Protein AF-A0A6J5V206-F1 (afdb_monomer_lite)

Sequence (108 aa):
MEAKIHFWNTKESIRLGHVAQCLRVNPEAGVFFFDSSYRPVLLAQQYIGISEQNFTARIELQNGEMLQGGFSFLGLSFVSLNHSSNVIIRLKNWYSFILERTQQKQLS

Radius of gyration: 22.5 Å; chains: 1; bounding box: 54×32×50 Å

pLDDT: mean 78.8, std 15.46, range [32.94, 96.56]

Structure (mmCIF, N/CA/C/O backbone):
data_AF-A0A6J5V206-F1
#
_entry.id   AF-A0A6J5V206-F1
#
loop_
_atom_site.group_PDB
_atom_site.id
_atom_site.type_symbol
_atom_site.label_atom_id
_atom_site.label_alt_id
_atom_site.label_comp_id
_atom_site.label_asym_id
_atom_site.label_entity_id
_atom_site.label_seq_id
_atom_site.pdbx_PDB_ins_code
_atom_site.Cartn_x
_atom_site.Cartn_y
_atom_site.Cartn_z
_atom_site.occupancy
_atom_site.B_iso_or_equiv
_atom_site.auth_seq_id
_atom_site.auth_comp_id
_atom_site.auth_asym_id
_atom_site.auth_atom_id
_atom_site.pdbx_PDB_model_num
ATOM 1 N N . MET A 1 1 ? -1.817 -10.033 -26.328 1.00 40.59 1 MET A N 1
ATOM 2 C CA . MET A 1 1 ? -1.005 -9.391 -25.274 1.00 40.59 1 MET A CA 1
ATOM 3 C C . MET A 1 1 ? 0.110 -8.643 -25.975 1.00 40.59 1 MET A C 1
ATOM 5 O O . MET A 1 1 ? 1.133 -9.238 -26.275 1.00 40.59 1 MET A O 1
ATOM 9 N N . GLU A 1 2 ? -0.126 -7.388 -26.346 1.00 32.94 2 GLU A N 1
ATOM 10 C CA . GLU A 1 2 ? 0.934 -6.546 -26.903 1.00 32.94 2 GLU A CA 1
ATOM 11 C C . GLU A 1 2 ? 1.617 -5.841 -25.737 1.00 32.94 2 GLU A C 1
ATOM 13 O O . GLU A 1 2 ? 0.982 -5.071 -25.017 1.00 32.94 2 GLU A O 1
ATOM 18 N N . ALA A 1 3 ? 2.900 -6.130 -25.526 1.00 37.03 3 ALA A N 1
ATOM 19 C CA . ALA A 1 3 ? 3.744 -5.268 -24.719 1.00 37.03 3 ALA A CA 1
ATOM 20 C C . ALA A 1 3 ? 3.798 -3.920 -25.443 1.00 37.03 3 ALA A C 1
ATOM 22 O O . ALA A 1 3 ? 4.442 -3.781 -26.483 1.00 37.03 3 ALA A O 1
ATOM 23 N N . LYS A 1 4 ? 3.048 -2.939 -24.941 1.00 42.75 4 LYS A N 1
ATOM 24 C CA . LYS A 1 4 ? 3.062 -1.590 -25.493 1.00 42.75 4 LYS A CA 1
ATOM 25 C C . LYS A 1 4 ? 4.399 -0.978 -25.089 1.00 42.75 4 LYS A C 1
ATOM 27 O O . LYS A 1 4 ? 4.559 -0.524 -23.959 1.00 42.75 4 LYS A O 1
ATOM 32 N N . ILE A 1 5 ? 5.379 -1.032 -25.990 1.00 47.00 5 ILE A N 1
ATOM 33 C CA . ILE A 1 5 ? 6.648 -0.317 -25.844 1.00 47.00 5 ILE A CA 1
ATOM 34 C C . ILE A 1 5 ? 6.289 1.168 -25.897 1.00 47.00 5 ILE A C 1
ATOM 36 O O . ILE A 1 5 ? 6.144 1.758 -26.967 1.00 47.00 5 ILE A O 1
ATOM 40 N N . HIS A 1 6 ? 6.044 1.767 -24.734 1.00 50.31 6 HIS A N 1
ATOM 41 C CA . HIS A 1 6 ? 5.904 3.208 -24.631 1.00 50.31 6 HIS A CA 1
ATOM 42 C C . HIS A 1 6 ? 7.267 3.812 -24.968 1.00 50.31 6 HIS A C 1
ATOM 44 O O . HIS A 1 6 ? 8.187 3.803 -24.154 1.00 50.31 6 HIS A O 1
ATOM 50 N N . PHE A 1 7 ? 7.404 4.302 -26.202 1.00 49.06 7 PHE A N 1
ATOM 51 C CA . PHE A 1 7 ? 8.522 5.151 -26.589 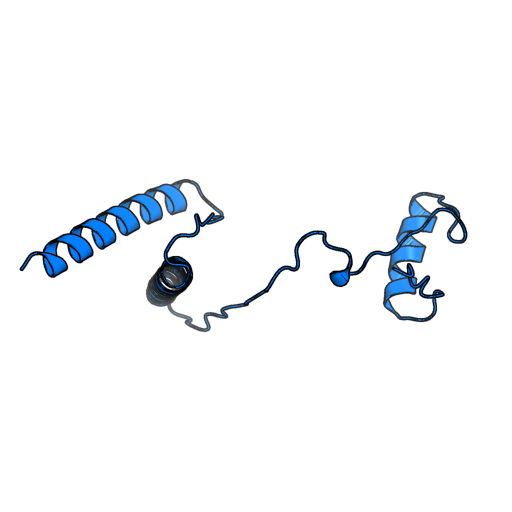1.00 49.06 7 PHE A CA 1
ATOM 52 C C . PHE A 1 7 ? 8.603 6.332 -25.615 1.00 49.06 7 PHE A C 1
ATOM 54 O O . PHE A 1 7 ? 7.582 6.920 -25.256 1.00 49.06 7 PHE A O 1
ATOM 61 N N . TRP A 1 8 ? 9.835 6.621 -25.199 1.00 52.19 8 TRP A N 1
ATOM 62 C CA . TRP A 1 8 ? 10.338 7.449 -24.096 1.00 52.19 8 TRP A CA 1
ATOM 63 C C . TRP A 1 8 ? 9.834 8.914 -23.988 1.00 52.19 8 TRP A C 1
ATOM 65 O O . TRP A 1 8 ? 10.600 9.791 -23.595 1.00 52.19 8 TRP A O 1
ATOM 75 N N . ASN A 1 9 ? 8.570 9.231 -24.277 1.00 47.28 9 ASN A N 1
ATOM 76 C CA . ASN A 1 9 ? 8.069 10.610 -24.369 1.00 47.28 9 ASN A CA 1
ATOM 77 C C . ASN A 1 9 ? 7.031 10.991 -23.292 1.00 47.28 9 ASN A C 1
ATOM 79 O O . ASN A 1 9 ? 6.052 11.686 -23.557 1.00 47.28 9 ASN A O 1
ATOM 83 N N . THR A 1 10 ? 7.230 10.534 -22.056 1.00 53.84 10 THR A N 1
ATOM 84 C CA . THR A 1 10 ? 6.459 10.971 -20.876 1.00 53.84 10 THR A CA 1
ATOM 85 C C . THR A 1 10 ? 7.404 11.365 -19.739 1.00 53.84 10 THR A C 1
ATOM 87 O O . THR A 1 10 ? 8.548 10.932 -19.690 1.00 53.84 10 THR A O 1
ATOM 90 N N . LYS A 1 11 ? 6.966 12.201 -18.788 1.00 54.94 11 LYS A N 1
ATOM 91 C CA . LYS A 1 11 ? 7.823 12.700 -17.686 1.00 54.94 11 LYS A CA 1
ATOM 92 C C . LYS A 1 11 ? 8.460 11.595 -16.817 1.00 54.94 11 LYS A C 1
ATOM 94 O O . LYS A 1 11 ? 9.487 11.846 -16.191 1.00 54.94 11 LYS A O 1
ATOM 99 N N . GLU A 1 12 ? 7.885 10.391 -16.779 1.00 55.56 12 GLU A N 1
ATOM 100 C CA . GLU A 1 12 ? 8.438 9.222 -16.067 1.00 55.56 12 GLU A CA 1
ATOM 101 C C . GLU A 1 12 ? 9.699 8.659 -16.741 1.00 55.56 12 GLU A C 1
ATOM 103 O O . GLU A 1 12 ? 10.640 8.245 -16.061 1.00 55.56 12 GLU A O 1
ATOM 108 N N . SER A 1 13 ? 9.765 8.776 -18.069 1.00 57.56 13 SER A N 1
ATOM 109 C CA . SER A 1 13 ? 10.914 8.453 -18.920 1.00 57.56 13 SER A CA 1
ATOM 110 C C . SER A 1 13 ? 12.199 9.161 -18.459 1.00 57.56 13 SER A C 1
ATOM 112 O O . SER A 1 13 ? 13.263 8.560 -18.339 1.00 57.56 13 SER A O 1
ATOM 114 N N . ILE A 1 14 ? 12.094 10.435 -18.061 1.00 60.22 14 ILE A N 1
ATOM 115 C CA . ILE A 1 14 ? 13.248 11.252 -17.646 1.00 60.22 14 ILE A CA 1
ATOM 116 C C . ILE A 1 14 ? 13.903 10.711 -16.362 1.00 60.22 14 ILE A C 1
ATOM 118 O O . ILE A 1 14 ? 15.116 10.814 -16.194 1.00 60.22 14 ILE A O 1
ATOM 122 N N . ARG A 1 15 ? 13.135 10.109 -15.440 1.00 67.06 15 ARG A N 1
ATOM 123 C CA . ARG A 1 15 ? 13.694 9.601 -14.173 1.00 67.06 15 ARG A CA 1
ATOM 124 C C . ARG A 1 15 ? 14.404 8.262 -14.342 1.00 67.06 15 ARG A C 1
ATOM 126 O O . ARG A 1 15 ? 15.463 8.068 -13.751 1.00 67.06 15 ARG A O 1
ATOM 133 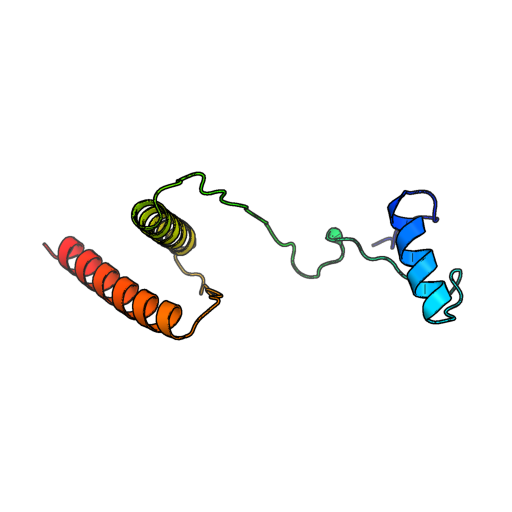N N . LEU A 1 16 ? 13.858 7.368 -15.162 1.00 74.75 16 LEU A N 1
ATOM 134 C CA . LEU A 1 16 ? 14.470 6.064 -15.433 1.00 74.75 16 LEU A CA 1
ATOM 135 C C . LEU A 1 16 ? 15.758 6.198 -16.251 1.00 74.75 16 LEU A C 1
ATOM 137 O O . LEU A 1 16 ? 16.696 5.436 -16.031 1.00 74.75 16 LEU A O 1
ATOM 141 N N . GLY A 1 17 ? 15.845 7.217 -17.112 1.00 75.31 17 GLY A N 1
ATOM 142 C CA . GLY A 1 17 ? 17.060 7.532 -17.866 1.00 75.31 17 GLY A CA 1
ATOM 143 C C . GLY A 1 17 ? 18.263 7.836 -16.967 1.00 75.31 17 GLY A C 1
ATOM 144 O O . GLY A 1 17 ? 19.351 7.315 -17.203 1.00 75.31 17 GLY A O 1
ATOM 145 N N . HIS A 1 18 ? 18.066 8.590 -15.878 1.00 79.56 18 HIS A N 1
ATOM 146 C CA . HIS A 1 18 ? 19.140 8.862 -14.913 1.00 79.56 18 HIS A CA 1
ATOM 147 C C . HIS A 1 18 ? 19.616 7.598 -14.185 1.00 79.56 18 HIS A C 1
ATOM 149 O O . HIS A 1 18 ? 20.812 7.433 -13.947 1.00 79.56 18 HIS A O 1
ATOM 155 N N . VAL A 1 19 ? 18.697 6.685 -13.851 1.00 82.44 19 VAL A N 1
ATOM 156 C CA . VAL A 1 19 ? 19.047 5.404 -13.216 1.00 82.44 19 VAL A CA 1
ATOM 157 C C . VAL A 1 19 ? 19.819 4.515 -14.195 1.00 82.44 19 VAL A C 1
ATOM 159 O O . VAL A 1 19 ? 20.854 3.959 -13.832 1.00 82.44 19 VAL A O 1
ATOM 162 N N . ALA A 1 20 ? 19.375 4.433 -15.452 1.00 84.81 20 ALA A N 1
ATOM 163 C CA . ALA A 1 20 ? 20.057 3.673 -16.498 1.00 84.81 20 ALA A CA 1
ATOM 164 C C . ALA A 1 20 ? 21.475 4.200 -16.760 1.00 84.81 20 ALA A C 1
ATOM 166 O O . ALA A 1 20 ? 22.421 3.417 -16.843 1.00 84.81 20 ALA A O 1
ATOM 167 N N . GLN A 1 21 ? 21.644 5.525 -16.802 1.00 84.19 21 GLN A N 1
ATOM 168 C CA . GLN A 1 21 ? 22.949 6.166 -16.954 1.00 84.19 21 GLN A CA 1
ATOM 169 C C . GLN A 1 21 ? 23.870 5.891 -15.757 1.00 84.19 21 GLN A C 1
ATOM 171 O O . GLN A 1 21 ? 25.046 5.584 -15.953 1.00 84.19 21 GLN A O 1
ATOM 176 N N . CYS A 1 22 ? 23.342 5.948 -14.529 1.00 87.00 22 CYS A N 1
ATOM 177 C CA . CYS A 1 22 ? 24.087 5.608 -13.313 1.00 87.00 22 CYS A CA 1
ATOM 178 C C . CYS A 1 22 ? 24.626 4.169 -13.361 1.00 87.00 22 CYS A C 1
ATOM 180 O O . CYS A 1 22 ? 25.787 3.928 -13.030 1.00 87.00 22 CYS A O 1
ATOM 182 N N . LEU A 1 23 ? 23.810 3.230 -13.844 1.00 90.44 23 LEU A N 1
ATOM 183 C CA . LEU A 1 23 ? 24.158 1.813 -13.957 1.00 90.44 23 LEU A CA 1
ATOM 184 C C . LEU A 1 23 ? 24.873 1.447 -15.273 1.00 90.44 23 LEU A C 1
ATOM 186 O O . LEU A 1 23 ? 25.210 0.282 -15.468 1.00 90.44 23 LEU A O 1
ATOM 190 N N . ARG A 1 24 ? 25.129 2.419 -16.167 1.00 88.19 24 ARG A N 1
ATOM 191 C CA . ARG A 1 24 ? 25.723 2.226 -17.510 1.00 88.19 24 ARG A CA 1
ATOM 192 C C . ARG A 1 24 ? 24.964 1.221 -18.388 1.00 88.19 24 ARG A C 1
ATOM 194 O O . ARG A 1 24 ? 25.560 0.500 -19.185 1.00 88.19 24 ARG A O 1
ATOM 201 N N . VAL A 1 25 ? 23.645 1.179 -18.247 1.00 84.25 25 VAL A N 1
ATOM 202 C CA . VAL A 1 25 ? 22.763 0.338 -19.061 1.00 84.25 25 VAL A CA 1
ATOM 203 C C . VAL A 1 25 ? 22.411 1.078 -20.349 1.00 84.25 25 VAL A C 1
ATOM 205 O O . VAL A 1 25 ? 22.102 2.268 -20.315 1.00 84.25 25 VAL A O 1
ATOM 208 N N . ASN A 1 26 ? 22.432 0.379 -21.489 1.00 80.94 26 ASN A N 1
ATOM 209 C CA . ASN A 1 26 ? 21.967 0.942 -22.756 1.00 80.94 26 ASN A CA 1
ATOM 210 C C . ASN A 1 26 ? 20.440 1.186 -22.690 1.00 80.94 26 ASN A C 1
ATOM 212 O O . ASN A 1 26 ? 19.691 0.215 -22.544 1.00 80.94 26 ASN A O 1
ATOM 216 N N . PRO A 1 27 ? 19.958 2.436 -22.818 1.00 75.12 27 PRO A N 1
ATOM 217 C CA . PRO A 1 27 ? 18.536 2.757 -22.706 1.00 75.12 27 PRO A CA 1
ATOM 218 C C . PRO A 1 27 ? 17.669 2.176 -23.833 1.00 75.12 27 PRO A C 1
ATOM 220 O O . PRO A 1 27 ? 16.475 1.984 -23.622 1.00 75.12 27 PRO A O 1
ATOM 223 N N . GLU A 1 28 ? 18.242 1.863 -24.999 1.00 73.56 28 GLU A N 1
ATOM 224 C CA . GLU A 1 28 ? 17.489 1.353 -26.155 1.00 73.56 28 GLU A CA 1
ATOM 225 C C . GLU A 1 28 ? 17.200 -0.152 -26.080 1.00 73.56 28 GLU A C 1
ATOM 227 O O . GLU A 1 28 ? 16.220 -0.619 -26.655 1.00 73.56 28 GLU A O 1
ATOM 232 N N . ALA A 1 29 ? 18.033 -0.915 -25.367 1.00 77.44 29 ALA A N 1
ATOM 233 C CA . ALA A 1 29 ? 17.950 -2.380 -25.332 1.00 77.44 29 ALA A CA 1
ATOM 234 C C . ALA A 1 29 ? 17.901 -2.982 -23.917 1.00 77.44 29 ALA A C 1
ATOM 236 O O . ALA A 1 29 ? 17.590 -4.161 -23.765 1.00 77.44 29 ALA A O 1
ATOM 237 N N . GLY A 1 30 ? 18.234 -2.207 -22.881 1.00 74.69 30 GLY A N 1
ATOM 238 C CA . GLY A 1 30 ? 18.415 -2.710 -21.516 1.00 74.69 30 GLY A CA 1
ATOM 239 C C . GLY A 1 30 ? 17.445 -2.147 -20.481 1.00 74.69 30 GLY A C 1
ATOM 240 O O . GLY A 1 30 ? 17.525 -2.540 -19.319 1.00 74.69 30 GLY A O 1
ATOM 241 N N . VAL A 1 31 ? 16.547 -1.234 -20.859 1.00 81.12 31 VAL A N 1
ATOM 242 C CA . VAL A 1 31 ? 15.616 -0.601 -19.919 1.00 81.12 31 VAL A CA 1
ATOM 243 C C . VAL A 1 31 ? 14.182 -0.953 -20.279 1.00 81.12 31 VAL A C 1
ATOM 245 O O . VAL A 1 31 ? 13.695 -0.629 -21.359 1.00 8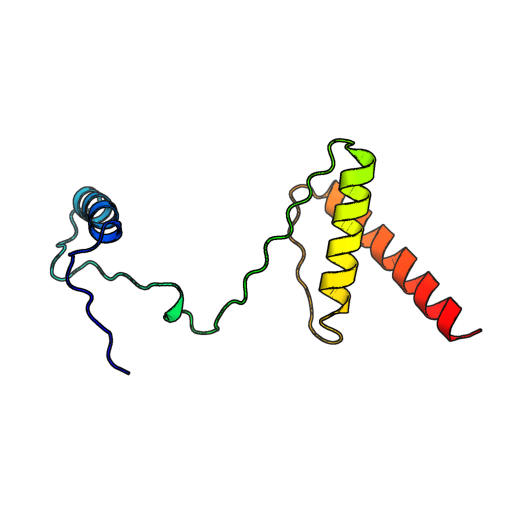1.12 31 VAL A O 1
ATOM 248 N N . PHE A 1 32 ? 13.494 -1.570 -19.324 1.00 82.88 32 PHE A N 1
ATOM 249 C CA . PHE A 1 32 ? 12.085 -1.923 -19.429 1.00 82.88 32 PHE A CA 1
ATOM 250 C C . PHE A 1 32 ? 11.318 -1.245 -18.300 1.00 82.88 32 PHE A C 1
ATOM 252 O O . PHE A 1 32 ? 11.728 -1.304 -17.139 1.00 82.88 32 PHE A O 1
ATOM 259 N N . PHE A 1 33 ? 10.203 -0.603 -18.642 1.00 80.94 33 PHE A N 1
ATOM 260 C CA . PHE A 1 33 ? 9.294 -0.008 -17.672 1.00 80.94 33 PHE A CA 1
ATOM 261 C C . PHE A 1 33 ? 7.978 -0.773 -17.664 1.00 80.94 33 PHE A C 1
ATOM 263 O O . PHE A 1 33 ? 7.310 -0.889 -18.690 1.00 80.94 33 PHE A O 1
ATOM 270 N N . PHE A 1 34 ? 7.615 -1.270 -16.488 1.00 85.62 34 PHE A N 1
ATOM 271 C CA . PHE A 1 34 ? 6.357 -1.953 -16.245 1.00 85.62 34 PHE A CA 1
ATOM 272 C C . PHE A 1 34 ? 5.552 -1.108 -15.267 1.00 85.62 34 PHE A C 1
ATOM 274 O O . PHE A 1 34 ? 5.970 -0.904 -14.125 1.00 85.62 34 PHE A O 1
ATOM 281 N N . ASP A 1 35 ? 4.413 -0.597 -15.724 1.00 84.00 35 ASP A N 1
ATOM 282 C CA . ASP A 1 35 ? 3.483 0.107 -14.851 1.00 84.00 35 ASP A CA 1
ATOM 283 C C . ASP A 1 35 ? 2.707 -0.880 -13.953 1.00 84.00 35 ASP A C 1
ATOM 285 O O . ASP A 1 35 ? 2.913 -2.100 -13.969 1.00 84.00 35 ASP A O 1
ATOM 289 N N . SER A 1 36 ? 1.797 -0.357 -13.130 1.00 84.31 36 SER A N 1
ATOM 290 C CA . SER A 1 36 ? 1.002 -1.175 -12.212 1.00 84.31 36 SER A CA 1
ATOM 291 C C . SER A 1 36 ? 0.092 -2.199 -12.906 1.00 84.31 36 SER A C 1
ATOM 293 O O . SER A 1 36 ? -0.310 -3.158 -12.245 1.00 84.31 36 SER A O 1
ATOM 295 N N . SER A 1 37 ? -0.205 -2.045 -14.201 1.00 85.94 37 SER A N 1
ATOM 296 C CA . SER A 1 37 ? -1.078 -2.951 -14.958 1.00 85.94 37 SER A CA 1
ATOM 297 C C . SER A 1 37 ? -0.406 -4.279 -15.321 1.00 85.94 37 SER A C 1
ATOM 299 O O . SER A 1 37 ? -1.098 -5.274 -15.516 1.00 85.94 37 SER A O 1
ATOM 301 N N . TYR A 1 38 ? 0.932 -4.338 -15.324 1.00 89.62 38 TYR A N 1
ATOM 302 C CA . TYR A 1 38 ? 1.699 -5.564 -15.590 1.00 89.62 38 TYR A CA 1
ATOM 303 C C . TYR A 1 38 ? 1.804 -6.503 -14.376 1.00 89.62 38 TYR A C 1
ATOM 305 O O . TYR A 1 38 ? 2.442 -7.555 -14.454 1.00 89.62 38 TYR A O 1
ATOM 313 N N . ARG A 1 39 ? 1.207 -6.146 -13.231 1.00 86.75 39 ARG A N 1
ATOM 314 C CA . ARG A 1 39 ? 1.204 -7.012 -12.045 1.00 86.75 39 ARG A CA 1
ATOM 315 C C . ARG A 1 39 ? 0.384 -8.282 -12.324 1.00 86.75 39 ARG A C 1
ATOM 317 O O . ARG A 1 39 ? -0.756 -8.156 -12.762 1.00 86.75 39 ARG A O 1
ATOM 324 N N . PRO A 1 40 ? 0.893 -9.490 -11.995 1.00 92.56 40 PRO A N 1
ATOM 325 C CA . PRO A 1 40 ? 0.161 -10.745 -12.216 1.00 92.56 40 PRO A CA 1
ATOM 326 C C . PRO A 1 40 ? -1.211 -10.800 -11.533 1.00 92.56 40 PRO A C 1
ATOM 328 O O . PRO A 1 40 ? -2.120 -11.469 -12.011 1.00 92.56 40 PRO A O 1
ATOM 331 N N . VAL A 1 41 ? -1.354 -10.088 -10.413 1.00 89.62 41 VAL A N 1
ATOM 332 C CA . VAL A 1 41 ? -2.620 -9.880 -9.711 1.00 89.62 41 VAL A CA 1
ATOM 333 C C . VAL A 1 41 ? -2.798 -8.379 -9.520 1.00 89.62 41 VAL A C 1
ATOM 335 O O . VAL A 1 41 ? -1.925 -7.714 -8.951 1.00 89.62 41 VAL A O 1
ATOM 338 N N . LEU A 1 42 ? -3.917 -7.843 -10.012 1.00 87.94 42 LEU A N 1
ATOM 339 C CA . LEU A 1 42 ? -4.251 -6.432 -9.846 1.00 87.94 42 LEU A CA 1
ATOM 340 C C . LEU A 1 42 ? -4.478 -6.123 -8.366 1.00 87.94 42 LEU A C 1
ATOM 342 O O . LEU A 1 42 ? -5.186 -6.842 -7.664 1.00 87.94 42 LEU A O 1
ATOM 346 N N . LEU A 1 43 ? -3.878 -5.031 -7.902 1.00 88.69 43 LEU A N 1
ATOM 347 C CA . LEU A 1 43 ? -4.012 -4.571 -6.528 1.00 88.69 43 LEU A CA 1
ATOM 348 C C . LEU A 1 43 ? -5.052 -3.450 -6.472 1.00 88.69 43 LEU A C 1
ATOM 350 O O . LEU A 1 43 ? -4.837 -2.383 -7.044 1.00 88.69 43 LEU A O 1
ATOM 354 N N . ALA A 1 44 ? -6.148 -3.673 -5.749 1.00 87.62 44 ALA A N 1
ATOM 355 C CA . ALA A 1 44 ? -7.052 -2.598 -5.358 1.00 87.62 44 ALA A CA 1
ATOM 356 C C . ALA A 1 44 ? -6.444 -1.864 -4.158 1.00 87.62 44 ALA A C 1
ATOM 358 O O . ALA A 1 44 ? -6.209 -2.466 -3.110 1.00 87.62 44 ALA A O 1
ATOM 359 N N . GLN A 1 45 ? -6.155 -0.574 -4.317 1.00 89.25 45 GLN A N 1
ATOM 360 C CA . GLN A 1 45 ? -5.550 0.233 -3.267 1.00 89.25 45 GLN A CA 1
ATOM 361 C C . GLN A 1 45 ? -6.569 1.199 -2.673 1.00 89.25 45 GLN A C 1
ATOM 363 O O . GLN A 1 45 ? -7.183 1.983 -3.392 1.00 89.25 45 GLN A O 1
ATOM 368 N N . GLN A 1 46 ? -6.696 1.174 -1.350 1.00 90.38 46 GLN A N 1
ATOM 369 C CA . GLN A 1 46 ? -7.509 2.115 -0.593 1.00 90.38 46 GLN A CA 1
ATOM 370 C C . GLN A 1 46 ? -6.623 2.836 0.420 1.00 90.38 46 GLN A C 1
ATOM 372 O O . GLN A 1 46 ? -5.858 2.205 1.150 1.00 90.38 46 GLN A O 1
ATOM 377 N N . TYR A 1 47 ? -6.731 4.161 0.462 1.00 91.94 47 TYR A N 1
ATOM 378 C CA . TYR A 1 47 ? -6.058 4.990 1.453 1.00 91.94 47 TYR A CA 1
ATOM 379 C C . TYR A 1 47 ? -7.096 5.544 2.418 1.00 91.94 47 TYR A C 1
ATOM 381 O O . TYR A 1 47 ? -8.017 6.246 2.005 1.00 91.94 47 TYR A O 1
ATOM 389 N N . ILE A 1 48 ? -6.933 5.235 3.701 1.00 91.06 48 ILE A N 1
ATOM 390 C CA . ILE A 1 48 ? -7.787 5.750 4.769 1.00 91.06 48 ILE A CA 1
ATOM 391 C C . ILE A 1 48 ? -6.982 6.821 5.505 1.00 91.06 48 ILE A C 1
ATOM 393 O O . ILE A 1 48 ? -6.054 6.516 6.254 1.00 91.06 48 ILE A O 1
ATOM 397 N N . GLY A 1 49 ? -7.288 8.087 5.225 1.00 93.44 49 GLY A N 1
ATOM 398 C CA . GLY A 1 49 ? -6.681 9.225 5.910 1.00 93.44 49 GLY A CA 1
ATOM 399 C C . GLY A 1 49 ? -7.399 9.498 7.227 1.00 93.44 49 GLY A C 1
ATOM 400 O O . GLY A 1 49 ? -8.600 9.747 7.223 1.00 93.44 49 GLY A O 1
ATOM 401 N N . ILE A 1 50 ? -6.671 9.485 8.344 1.00 93.56 50 ILE A N 1
ATOM 402 C CA . ILE A 1 50 ? -7.226 9.818 9.662 1.00 93.56 50 ILE A CA 1
ATOM 403 C C . ILE A 1 50 ? -6.761 11.223 10.035 1.00 93.56 50 ILE A C 1
ATOM 405 O O . ILE A 1 50 ? -5.580 11.437 10.304 1.00 93.56 50 ILE A O 1
ATOM 409 N N . SER A 1 51 ? -7.688 12.181 10.040 1.00 94.62 51 SER A N 1
ATOM 410 C CA . SER A 1 51 ? -7.406 13.598 10.313 1.00 94.62 51 SER A CA 1
ATOM 411 C C . SER A 1 51 ? -7.464 13.977 11.798 1.00 94.62 51 SER A C 1
ATOM 413 O O . SER A 1 51 ? -7.320 15.151 12.132 1.00 94.62 51 SER A O 1
ATOM 415 N N . GLU A 1 52 ? -7.687 13.011 12.693 1.00 96.19 52 GLU A N 1
ATOM 416 C CA . GLU A 1 52 ? -7.818 13.252 14.131 1.00 96.19 52 GLU A CA 1
ATOM 417 C C . GLU A 1 52 ? -6.487 13.695 14.762 1.00 96.19 52 GLU A C 1
ATOM 419 O O . GLU A 1 52 ? -5.451 13.018 14.676 1.00 96.19 52 GLU A O 1
ATOM 424 N N . GLN A 1 53 ? -6.528 14.851 15.424 1.00 94.81 53 GLN A N 1
ATOM 425 C CA . GLN A 1 53 ? -5.365 15.461 16.059 1.00 94.81 53 GLN A CA 1
ATOM 426 C C . GLN A 1 53 ? -5.050 14.773 17.385 1.00 94.81 53 GLN A C 1
ATOM 428 O O . GLN A 1 53 ? -3.879 14.518 17.693 1.00 94.81 53 GLN A O 1
ATOM 433 N N . ASN A 1 54 ? -6.087 14.420 18.150 1.00 96.56 54 ASN A N 1
ATOM 434 C CA . ASN A 1 54 ? -5.928 13.740 19.422 1.00 96.56 54 ASN A CA 1
ATOM 435 C C . ASN A 1 54 ? -5.315 12.349 19.210 1.00 96.56 54 ASN A C 1
ATOM 437 O O . ASN A 1 54 ? -5.826 11.517 18.464 1.00 96.56 54 ASN A O 1
ATOM 441 N N . PHE A 1 55 ? -4.198 12.089 19.890 1.00 92.12 55 PHE A N 1
ATOM 442 C CA . PHE A 1 55 ? -3.442 10.850 19.733 1.00 92.12 55 PHE A CA 1
ATOM 443 C C . PHE A 1 55 ? -4.256 9.602 20.094 1.00 92.12 55 PHE A C 1
ATOM 445 O O . PHE A 1 55 ? -4.229 8.620 19.355 1.00 92.12 55 PHE A O 1
ATOM 452 N N . THR A 1 56 ? -4.987 9.641 21.207 1.00 92.94 56 THR A N 1
ATOM 453 C CA . THR A 1 56 ? -5.770 8.499 21.689 1.00 92.94 56 THR A CA 1
ATOM 454 C C . THR A 1 56 ? -6.945 8.225 20.760 1.00 92.94 56 THR A C 1
ATOM 456 O O . THR A 1 56 ? -7.085 7.104 20.275 1.00 92.94 56 THR A O 1
ATOM 459 N N . ALA A 1 57 ? -7.718 9.263 20.425 1.00 93.06 57 ALA A N 1
ATOM 460 C CA . ALA A 1 57 ? -8.862 9.132 19.524 1.00 93.06 57 ALA A CA 1
ATOM 461 C C . ALA A 1 57 ? -8.433 8.676 18.118 1.00 93.06 57 ALA A C 1
ATOM 463 O O . ALA A 1 57 ? -9.077 7.820 17.517 1.00 93.06 57 ALA A O 1
ATOM 464 N N . ARG A 1 58 ? -7.287 9.156 17.613 1.00 94.56 58 ARG A N 1
ATOM 465 C CA . ARG A 1 58 ? -6.727 8.694 16.335 1.00 94.56 58 ARG A CA 1
ATOM 466 C C . ARG A 1 58 ? -6.423 7.198 16.339 1.00 94.56 58 ARG A C 1
ATOM 468 O O . ARG A 1 58 ? -6.678 6.533 15.340 1.00 94.56 58 ARG A O 1
ATOM 475 N N . ILE A 1 59 ? -5.867 6.672 17.430 1.00 90.88 59 ILE A N 1
ATOM 476 C CA . ILE A 1 59 ? -5.564 5.239 17.546 1.00 90.88 59 ILE A CA 1
ATOM 477 C C . ILE A 1 59 ? -6.850 4.417 17.587 1.00 90.88 59 ILE A C 1
ATOM 479 O O . ILE A 1 59 ? -6.925 3.375 16.940 1.00 90.88 59 ILE A O 1
ATOM 483 N N . GLU A 1 60 ? -7.860 4.877 18.323 1.00 90.62 60 GLU A N 1
ATOM 484 C CA . GLU A 1 60 ? -9.161 4.208 18.382 1.00 90.62 60 GLU A CA 1
ATOM 485 C C . GLU A 1 60 ? -9.824 4.156 17.003 1.00 90.62 60 GLU A C 1
ATOM 487 O O . GLU A 1 60 ? -10.242 3.08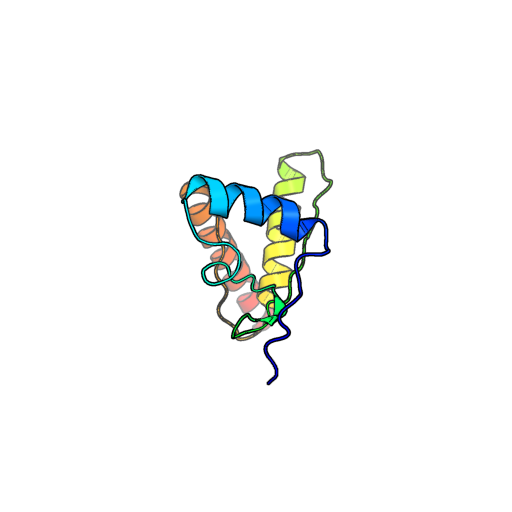1 16.571 1.00 90.62 60 GLU A O 1
ATOM 492 N N . LEU A 1 61 ? -9.818 5.276 16.274 1.00 92.50 61 LEU A N 1
ATOM 493 C CA . LEU A 1 61 ? -10.297 5.341 14.893 1.00 92.50 61 LEU A CA 1
ATOM 494 C C . LEU A 1 61 ? -9.503 4.401 13.981 1.00 92.50 61 LEU A C 1
ATOM 496 O O . LEU A 1 61 ? -10.096 3.585 13.284 1.00 92.50 61 LEU A O 1
ATOM 500 N N . GLN A 1 62 ? -8.169 4.435 14.030 1.00 91.31 62 GLN A N 1
ATOM 501 C CA . GLN A 1 62 ? -7.322 3.565 13.206 1.00 91.31 62 GLN A CA 1
ATOM 502 C C . GLN A 1 62 ? -7.619 2.080 13.430 1.00 91.31 62 GLN A C 1
ATOM 504 O O . GLN A 1 62 ? -7.691 1.301 12.478 1.00 91.31 62 GLN A O 1
ATOM 509 N N . ASN A 1 63 ? -7.802 1.686 14.688 1.00 89.75 63 ASN A N 1
ATOM 510 C CA . ASN A 1 63 ? -8.117 0.310 15.041 1.00 89.75 63 ASN A CA 1
ATOM 511 C C . ASN A 1 63 ? -9.531 -0.084 14.587 1.00 89.75 63 ASN A C 1
ATOM 513 O O . ASN A 1 63 ? -9.730 -1.213 14.138 1.00 89.75 63 ASN A O 1
ATOM 517 N N . GLY A 1 64 ? -10.494 0.839 14.672 1.00 88.44 64 GLY A N 1
ATOM 518 C CA . GLY A 1 64 ? -11.861 0.646 14.186 1.00 88.44 64 GLY A CA 1
ATOM 519 C C . GLY A 1 64 ? -11.930 0.455 12.671 1.00 88.44 64 GLY A C 1
ATOM 520 O O . GLY A 1 64 ? -12.558 -0.493 12.201 1.00 88.44 64 GLY A O 1
ATOM 521 N N . GLU A 1 65 ? -11.226 1.290 11.908 1.00 89.06 65 GLU A N 1
ATOM 522 C CA . GLU A 1 65 ? -11.143 1.167 10.447 1.00 89.06 65 GLU A CA 1
ATOM 523 C C . GLU A 1 65 ? -10.462 -0.144 10.027 1.00 89.06 65 GLU A C 1
ATOM 525 O O . GLU A 1 65 ? -10.912 -0.820 9.102 1.00 89.06 65 GLU A O 1
ATOM 530 N N . MET A 1 66 ? -9.411 -0.564 10.743 1.00 84.94 66 MET A N 1
ATOM 531 C CA . MET A 1 66 ? -8.741 -1.844 10.488 1.00 84.94 66 MET A CA 1
ATOM 532 C C . MET A 1 66 ? -9.676 -3.039 10.731 1.00 84.94 66 MET A C 1
ATOM 534 O O . MET A 1 66 ? -9.680 -3.975 9.931 1.00 84.94 66 MET A O 1
ATOM 538 N N . LEU A 1 67 ? -10.477 -3.004 11.804 1.00 83.44 67 LEU A N 1
ATOM 539 C CA . LEU A 1 67 ? -11.486 -4.029 12.083 1.00 83.44 67 LEU A CA 1
ATOM 540 C C . LEU A 1 67 ? -12.521 -4.100 10.968 1.00 83.44 67 LEU A C 1
ATOM 542 O O . LEU A 1 67 ? -12.771 -5.181 10.448 1.00 83.44 67 LEU A O 1
ATOM 546 N N . GLN A 1 68 ? -13.117 -2.964 10.601 1.00 80.62 68 GLN A N 1
ATOM 547 C CA . GLN A 1 68 ? -14.148 -2.920 9.566 1.00 80.62 68 GLN A CA 1
ATOM 548 C C . GLN A 1 68 ? -13.604 -3.387 8.216 1.00 80.62 68 GLN A C 1
ATOM 550 O O . GLN A 1 68 ? -14.229 -4.222 7.561 1.00 80.62 68 GLN A O 1
ATOM 555 N N . GLY A 1 69 ? -12.414 -2.921 7.829 1.00 76.81 69 GLY A N 1
ATOM 556 C CA . GLY A 1 69 ? -11.734 -3.373 6.619 1.00 76.81 69 GLY A CA 1
ATOM 557 C C . GLY A 1 69 ? -11.467 -4.878 6.643 1.00 76.81 69 GLY A C 1
ATOM 558 O O . GLY A 1 69 ? -11.830 -5.570 5.701 1.00 76.81 69 GLY A O 1
ATOM 559 N N . GLY A 1 70 ? -10.909 -5.406 7.737 1.00 69.50 70 GLY A N 1
ATOM 560 C CA . GLY A 1 70 ? -10.621 -6.836 7.890 1.00 69.50 70 GLY A CA 1
ATOM 561 C C . GLY A 1 70 ? -11.872 -7.720 7.905 1.00 69.50 70 GLY A C 1
ATOM 562 O O . GLY A 1 70 ? -11.877 -8.780 7.285 1.00 69.50 70 GLY A O 1
ATOM 563 N N . PHE A 1 71 ? -12.949 -7.274 8.558 1.00 63.38 71 PHE A N 1
ATOM 564 C CA . PHE A 1 71 ? -14.228 -7.985 8.582 1.00 63.38 71 PHE A CA 1
ATOM 565 C C . PHE A 1 71 ? -14.957 -7.924 7.244 1.00 63.38 71 PHE A C 1
ATOM 567 O O . PHE A 1 71 ? -15.605 -8.897 6.894 1.00 63.38 71 PHE A O 1
ATOM 574 N N . SER A 1 72 ? -14.842 -6.838 6.475 1.00 60.69 72 SER A N 1
ATOM 575 C CA . SER A 1 72 ? -15.508 -6.718 5.166 1.00 60.69 72 SER A CA 1
ATOM 576 C C . SER A 1 72 ? -15.071 -7.809 4.183 1.00 60.69 72 SER A C 1
ATOM 578 O O . SER A 1 72 ? -15.835 -8.198 3.303 1.00 60.69 72 SER A O 1
ATOM 580 N N . PHE A 1 73 ? -13.872 -8.365 4.371 1.00 60.41 73 PHE A N 1
ATOM 581 C CA . PHE A 1 73 ? -13.359 -9.496 3.602 1.00 60.41 73 PHE A CA 1
ATOM 582 C C . PHE A 1 73 ? -13.660 -10.851 4.268 1.00 60.41 73 PHE A C 1
ATOM 584 O O . PHE A 1 73 ? -12.785 -11.716 4.289 1.00 60.41 73 PHE A O 1
ATOM 591 N N . LEU A 1 74 ? -14.876 -11.037 4.812 1.00 54.12 74 LEU A N 1
ATOM 592 C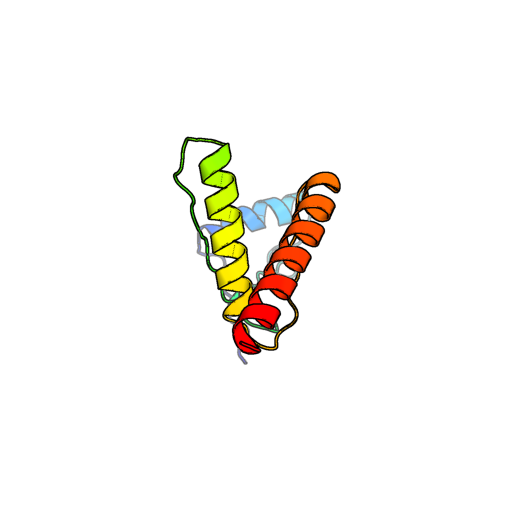 CA . LEU A 1 74 ? -15.368 -12.264 5.470 1.00 54.12 74 LEU A CA 1
ATOM 593 C C . LEU A 1 74 ? -14.910 -13.537 4.727 1.00 54.12 74 LEU A C 1
ATOM 595 O O . LEU A 1 74 ? -15.517 -13.947 3.741 1.00 54.12 74 LEU A O 1
ATOM 599 N N . GLY A 1 75 ? -13.833 -14.164 5.211 1.00 60.75 75 GLY A N 1
ATOM 600 C CA . GLY A 1 75 ? -13.291 -15.420 4.677 1.00 60.75 75 GLY A CA 1
ATOM 601 C C . GLY A 1 75 ? -11.896 -15.339 4.047 1.00 60.75 75 GLY A C 1
ATOM 602 O O . GLY A 1 75 ? -11.290 -16.383 3.815 1.00 60.75 75 GLY A O 1
ATOM 603 N N . LEU A 1 76 ? -11.341 -14.147 3.818 1.00 70.56 76 LEU A N 1
ATOM 604 C CA . LEU A 1 76 ? -9.948 -13.988 3.394 1.00 70.56 76 LEU A CA 1
ATOM 605 C C . LEU A 1 76 ? -9.036 -13.788 4.606 1.00 70.56 76 LEU A C 1
ATOM 607 O O . LEU A 1 76 ? -9.348 -13.059 5.546 1.00 70.56 76 LEU A O 1
ATOM 611 N N . SER A 1 77 ? -7.870 -14.432 4.575 1.00 78.44 77 SER A N 1
ATOM 612 C CA . SER A 1 77 ? -6.811 -14.142 5.542 1.00 78.44 77 SER A CA 1
ATOM 613 C C . SER A 1 77 ? -6.250 -12.744 5.286 1.00 78.44 77 SER A C 1
ATOM 615 O O . SER A 1 77 ? -5.950 -12.395 4.144 1.00 78.44 77 SER A O 1
ATOM 617 N N . PHE A 1 78 ? -6.076 -11.957 6.347 1.00 81.19 78 PHE A N 1
ATOM 618 C CA . PHE A 1 78 ? -5.482 -10.624 6.277 1.00 81.19 78 PHE A CA 1
ATOM 619 C C . PHE A 1 78 ? -4.094 -10.609 6.925 1.00 81.19 78 PHE A C 1
ATOM 621 O O . PHE A 1 78 ? -3.824 -11.337 7.881 1.00 81.19 78 PHE A O 1
ATOM 628 N N . VAL A 1 79 ? -3.210 -9.745 6.424 1.00 85.88 79 VAL A N 1
ATOM 629 C CA . VAL A 1 79 ? -1.895 -9.477 7.021 1.00 85.88 79 VAL A CA 1
ATOM 630 C C . VAL A 1 79 ? -1.846 -8.010 7.433 1.00 85.88 79 VAL A C 1
ATOM 632 O O . VAL A 1 79 ? -2.023 -7.124 6.602 1.00 85.88 79 VAL A O 1
ATOM 635 N N . SER A 1 80 ? -1.598 -7.751 8.718 1.00 86.94 80 SER A N 1
ATOM 636 C CA . SER A 1 80 ? -1.424 -6.398 9.261 1.00 86.94 80 SER A CA 1
ATOM 637 C C . SER A 1 80 ? 0.059 -6.116 9.510 1.00 86.94 80 SER A C 1
ATOM 639 O O . SER A 1 80 ? 0.713 -6.817 10.286 1.00 86.94 80 SER A O 1
ATOM 641 N N . LEU A 1 81 ? 0.593 -5.083 8.857 1.00 90.12 81 LEU A N 1
ATOM 642 C CA . LEU A 1 81 ? 1.974 -4.629 9.025 1.00 90.12 81 LEU A CA 1
ATOM 643 C C . LEU A 1 81 ? 2.016 -3.463 10.015 1.00 90.12 81 LEU A C 1
ATOM 645 O O . LEU A 1 81 ? 1.287 -2.486 9.867 1.00 90.12 81 LEU A O 1
ATOM 649 N N . ASN A 1 82 ? 2.877 -3.564 11.026 1.00 92.56 82 ASN A N 1
ATOM 650 C CA . ASN A 1 82 ? 2.980 -2.590 12.112 1.00 92.56 82 ASN A CA 1
ATOM 651 C C . ASN A 1 82 ? 4.443 -2.234 12.381 1.00 92.56 82 ASN A C 1
ATOM 653 O O . ASN A 1 82 ? 5.336 -3.053 12.181 1.00 92.56 82 ASN A O 1
ATOM 657 N N . HIS A 1 83 ? 4.682 -1.025 12.890 1.00 92.06 83 HIS A N 1
ATOM 658 C CA . HIS A 1 83 ? 6.035 -0.500 13.105 1.00 92.06 83 HIS A CA 1
ATOM 659 C C . HIS A 1 83 ? 6.735 -1.038 14.371 1.00 92.06 83 HIS A C 1
ATOM 661 O O . HIS A 1 83 ? 7.930 -0.817 14.540 1.00 92.06 83 HIS A O 1
ATOM 667 N N . SER A 1 84 ? 6.013 -1.693 15.291 1.00 95.31 84 SER A N 1
ATOM 668 C CA . SER A 1 84 ? 6.556 -2.136 16.584 1.00 95.31 84 SER A CA 1
ATOM 669 C C . SER A 1 84 ? 5.919 -3.434 17.073 1.00 95.31 84 SER A C 1
ATOM 671 O O . SER A 1 84 ? 4.696 -3.589 17.048 1.00 95.31 84 SER A O 1
ATOM 673 N N . SER A 1 85 ? 6.739 -4.332 17.622 1.00 93.75 85 SER A N 1
ATOM 674 C CA . SER A 1 85 ? 6.290 -5.588 18.234 1.00 93.75 85 SER A CA 1
ATOM 675 C C . SER A 1 85 ? 5.312 -5.371 19.391 1.00 93.75 85 SER A C 1
ATOM 677 O O . SER A 1 85 ? 4.358 -6.132 19.537 1.00 93.75 85 SER A O 1
ATOM 679 N N . ASN A 1 86 ? 5.479 -4.299 20.172 1.00 94.69 86 ASN A N 1
ATOM 680 C CA . ASN A 1 86 ? 4.555 -3.967 21.262 1.00 94.69 86 ASN A CA 1
ATOM 681 C C . ASN A 1 86 ? 3.159 -3.615 20.734 1.00 94.69 86 ASN A C 1
ATOM 683 O O . ASN A 1 86 ? 2.153 -3.994 21.332 1.00 94.69 86 ASN A O 1
ATOM 687 N N . VAL A 1 87 ? 3.086 -2.925 19.591 1.00 90.25 87 VAL A N 1
ATOM 688 C CA . VAL A 1 87 ? 1.814 -2.621 18.921 1.00 90.25 87 VAL A CA 1
ATOM 689 C C . VAL A 1 87 ? 1.165 -3.908 18.422 1.00 90.25 87 VAL A C 1
ATOM 691 O O . VAL A 1 87 ? -0.023 -4.109 18.651 1.00 90.25 87 VAL A O 1
ATOM 694 N N . ILE A 1 88 ? 1.947 -4.823 17.843 1.00 91.88 88 ILE A N 1
ATOM 695 C CA . ILE A 1 88 ? 1.450 -6.125 17.377 1.00 91.88 88 ILE A CA 1
ATOM 696 C C . ILE A 1 88 ? 0.830 -6.921 18.529 1.00 91.88 88 ILE A C 1
ATOM 698 O O . ILE A 1 88 ? -0.282 -7.421 18.389 1.00 91.88 88 ILE A O 1
ATOM 702 N N . ILE A 1 89 ? 1.523 -7.035 19.666 1.00 92.62 89 ILE A N 1
ATOM 703 C CA . ILE A 1 89 ? 1.028 -7.791 20.828 1.00 92.62 89 ILE A CA 1
ATOM 704 C C . ILE A 1 89 ? -0.276 -7.177 21.350 1.00 92.62 89 ILE A C 1
ATOM 706 O O . ILE A 1 89 ? -1.258 -7.892 21.551 1.00 92.62 89 ILE A O 1
ATOM 710 N N . ARG A 1 90 ? -0.318 -5.848 21.516 1.00 91.19 90 ARG A N 1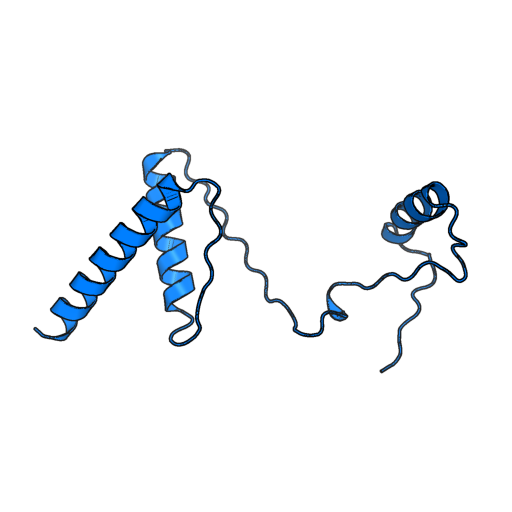
ATOM 711 C CA . ARG A 1 90 ? -1.519 -5.139 21.985 1.00 91.19 90 ARG A CA 1
ATOM 712 C C . ARG A 1 90 ? -2.700 -5.320 21.037 1.00 91.19 90 ARG A C 1
ATOM 714 O O . ARG A 1 90 ? -3.798 -5.602 21.504 1.00 91.19 90 ARG A O 1
ATOM 721 N N . LEU A 1 91 ? -2.470 -5.193 19.729 1.00 89.44 91 LEU A N 1
ATOM 722 C CA . LEU A 1 91 ? -3.506 -5.395 18.721 1.00 89.44 91 LEU A CA 1
ATOM 723 C C . LEU A 1 91 ? -4.014 -6.833 18.737 1.00 89.44 91 LEU A C 1
ATOM 725 O O . LEU A 1 91 ? -5.217 -7.027 18.825 1.00 89.44 91 LEU A O 1
ATOM 729 N N . LYS A 1 92 ? -3.126 -7.834 18.730 1.00 89.19 92 LYS A N 1
ATOM 730 C CA . LYS A 1 92 ? -3.524 -9.250 18.797 1.00 89.19 92 LYS A CA 1
ATOM 731 C C . LYS A 1 92 ? -4.439 -9.526 19.989 1.00 89.19 92 LYS A C 1
ATOM 733 O O . LYS A 1 92 ? -5.511 -10.090 19.806 1.00 89.19 92 LYS A O 1
ATOM 738 N N . ASN A 1 93 ? -4.052 -9.069 21.180 1.00 92.25 93 ASN A N 1
ATOM 739 C CA . ASN A 1 93 ? -4.854 -9.258 22.390 1.00 92.25 93 ASN A CA 1
ATOM 740 C C . ASN A 1 93 ? -6.214 -8.553 22.292 1.00 92.25 93 ASN A C 1
ATOM 742 O O . ASN A 1 93 ? -7.238 -9.117 22.668 1.00 92.25 93 ASN A O 1
ATOM 746 N N . TRP A 1 94 ? -6.231 -7.328 21.764 1.00 88.06 94 TRP A N 1
ATOM 747 C CA . TRP A 1 94 ? -7.456 -6.555 21.581 1.00 88.06 94 TRP A CA 1
ATOM 748 C C . TRP A 1 94 ? -8.414 -7.199 20.566 1.00 88.06 94 TRP A C 1
ATOM 750 O O . TRP A 1 94 ? -9.611 -7.292 20.829 1.00 88.06 94 TRP A O 1
ATOM 760 N N . TYR A 1 95 ? -7.893 -7.719 19.451 1.00 85.81 95 TYR A N 1
ATOM 761 C CA . TYR A 1 95 ? -8.672 -8.464 18.461 1.00 85.81 95 TYR A CA 1
ATOM 762 C C . TYR A 1 95 ? -9.294 -9.733 19.049 1.00 85.81 95 TYR A C 1
ATOM 764 O O . TYR A 1 95 ? -10.493 -9.947 18.874 1.00 85.81 95 TYR A O 1
ATOM 772 N N . SER A 1 96 ? -8.514 -10.547 19.772 1.00 85.38 96 SER A N 1
ATOM 773 C CA . SER A 1 96 ? -9.033 -11.751 20.438 1.00 85.38 96 SER A CA 1
ATOM 774 C C . SER A 1 96 ? -10.172 -11.410 21.399 1.00 85.38 96 SER A C 1
ATOM 776 O O . SER A 1 96 ? -11.234 -12.024 21.339 1.00 85.38 96 SER A O 1
ATOM 778 N N . PHE A 1 97 ? -9.999 -10.358 22.204 1.00 88.31 97 PHE A N 1
ATOM 779 C CA . PHE A 1 97 ? -11.029 -9.888 23.130 1.00 88.31 97 PHE A CA 1
ATOM 780 C C . PHE A 1 97 ? -12.334 -9.478 22.421 1.00 88.31 97 PHE A C 1
ATOM 782 O O . PHE A 1 97 ? -13.429 -9.816 22.873 1.00 88.31 97 PHE A O 1
ATOM 789 N N . ILE A 1 98 ? -12.249 -8.759 21.297 1.00 82.56 98 ILE A N 1
ATOM 790 C CA . ILE A 1 98 ? -13.434 -8.336 20.529 1.00 82.56 98 ILE A CA 1
ATOM 791 C C . ILE A 1 98 ? -14.139 -9.526 19.876 1.00 82.56 98 ILE A C 1
ATOM 793 O O . ILE A 1 98 ? -15.374 -9.587 19.877 1.00 82.56 98 ILE A O 1
ATOM 797 N N . LEU A 1 99 ? -13.376 -10.476 19.335 1.00 77.75 99 LEU A N 1
ATOM 798 C CA . LEU A 1 99 ? -13.920 -11.689 18.728 1.00 77.75 99 LEU A CA 1
ATOM 799 C C . LEU A 1 99 ? -14.706 -12.514 19.753 1.00 77.75 99 LEU A C 1
ATOM 801 O O . LEU A 1 99 ? -15.853 -12.875 19.484 1.00 77.75 99 LEU A O 1
ATOM 805 N N . GLU A 1 100 ? -14.148 -12.723 20.948 1.00 82.88 100 GLU A N 1
ATOM 806 C CA . GLU A 1 100 ? -14.820 -13.426 22.051 1.00 82.88 100 GLU A CA 1
ATOM 807 C C . GLU A 1 100 ? -16.154 -12.762 22.424 1.00 82.88 100 GLU A C 1
ATOM 809 O O . GLU A 1 100 ? -17.186 -13.426 22.550 1.00 82.88 100 GLU A O 1
ATOM 814 N N . ARG A 1 101 ? -16.173 -11.427 22.539 1.00 78.81 101 ARG A N 1
ATOM 815 C CA . ARG A 1 101 ? -17.394 -10.667 22.858 1.00 78.81 101 ARG A CA 1
ATOM 816 C C . ARG A 1 101 ? -18.439 -10.723 21.747 1.00 78.81 101 ARG A C 1
ATOM 818 O O . ARG A 1 101 ? -19.633 -10.747 22.043 1.00 78.81 101 ARG A O 1
ATOM 825 N N . THR A 1 102 ? -18.007 -10.735 20.489 1.00 72.00 102 THR A N 1
ATOM 826 C CA . THR A 1 102 ? -18.911 -10.837 19.334 1.00 72.00 102 THR A CA 1
ATOM 827 C C . THR A 1 102 ? -19.579 -12.211 19.280 1.00 72.00 102 THR A C 1
ATOM 829 O O . THR A 1 102 ? -20.781 -12.288 19.040 1.00 72.00 102 THR A O 1
ATOM 832 N N . GLN A 1 103 ? -18.843 -13.287 19.579 1.00 68.69 103 GLN A N 1
ATOM 833 C CA . GLN A 1 103 ? -19.400 -14.643 19.627 1.00 68.69 103 GLN A CA 1
ATOM 834 C C . GLN A 1 103 ? -20.391 -14.831 20.781 1.00 68.69 103 GLN A C 1
ATOM 836 O O . GLN A 1 103 ? -21.456 -15.405 20.574 1.00 68.69 103 GLN A O 1
ATOM 841 N N . GLN A 1 104 ? -20.101 -14.295 21.973 1.00 70.62 104 GLN A N 1
ATOM 842 C CA . GLN A 1 104 ? -21.032 -14.392 23.105 1.00 70.62 104 GLN A CA 1
ATOM 843 C C . GLN A 1 104 ? -22.366 -13.676 22.851 1.00 70.62 104 GLN A C 1
ATOM 845 O O . GLN A 1 104 ? -23.402 -14.172 23.277 1.00 70.62 104 GLN A O 1
ATOM 850 N N . LYS A 1 105 ? -22.363 -12.554 22.119 1.00 62.59 105 LYS A N 1
ATOM 851 C CA . LYS A 1 105 ? -23.592 -11.830 21.743 1.00 62.59 105 LYS A CA 1
ATOM 852 C C . LYS A 1 105 ? -24.434 -12.528 20.671 1.00 62.59 105 LYS A C 1
ATOM 854 O O . LYS A 1 105 ? -25.591 -12.174 20.510 1.00 62.59 105 LYS A O 1
ATOM 859 N N . GLN A 1 106 ? -23.864 -13.466 19.916 1.00 58.25 106 GLN A N 1
ATOM 860 C CA . GLN A 1 106 ? -24.593 -14.248 18.907 1.00 58.25 106 GLN A CA 1
ATOM 861 C C . GLN A 1 106 ? -25.267 -15.496 19.506 1.00 58.25 106 GLN A C 1
ATOM 863 O O . GLN A 1 106 ? -26.094 -16.118 18.848 1.00 58.25 106 GLN A O 1
ATOM 868 N N . LEU A 1 107 ? -24.904 -15.868 20.739 1.00 57.34 107 LEU A N 1
ATOM 869 C CA . LEU A 1 107 ? -25.398 -17.052 21.453 1.00 57.34 107 LEU A CA 1
ATOM 870 C C . LEU A 1 107 ? -26.441 -16.722 22.542 1.00 57.34 107 LEU A C 1
ATOM 872 O O . LEU A 1 107 ? -26.898 -17.639 23.224 1.00 57.34 107 LEU A O 1
ATOM 876 N N . SER A 1 108 ? -26.807 -15.445 22.715 1.00 52.78 108 SER A N 1
ATOM 877 C CA . SER A 1 108 ? -27.847 -14.959 23.642 1.00 52.78 108 SER A CA 1
ATOM 878 C C . SER A 1 108 ? -29.029 -14.376 22.886 1.00 52.78 108 SER A C 1
ATOM 880 O O . SER A 1 108 ? -30.177 -14.666 23.276 1.00 52.78 108 SER A O 1
#

InterPro domains:
  IPR027417 P-loop containing nucleoside triphosphate hydrolase [G3DSA:3.40.50.300] (18-39)
  IPR027417 P-loop containing nucleoside triphosphate hydrolase [G3DSA:3.40.50.300] (40-67)

Organism: Prunus armeniaca (NCBI:txid36596)

Foldseek 3Di:
DDPPPPDQPDPVSVVVVVVCVVVVHDPVPGDDDDDQVPPPDRDDDDDDDQPDPDPVVSVVVVLVVVVVVVVVPPPDDDDDDDDDPVVVVVSVVVVVVVVVVVVVVVVD

Secondary structure (DSSP, 8-state):
-------S-SHHHHHHHHHHHHTT--TTTS-----GGGSSSPPP---------SHHHHHHHHHHHHHHHHHHTTTS------S-HHHHHHHHHHHHHHHHHHHHHH--